Protein AF-T0YAV3-F1 (afdb_monomer)

Solvent-accessible surface area (backbone atoms only — not comparable to full-atom values): 3935 Å² total; per-residue (Å²): 142,86,85,86,88,80,79,56,32,47,29,69,42,59,84,70,73,50,87,55,87,90,59,77,56,56,56,26,75,67,9,51,53,48,23,52,50,51,50,62,74,49,64,87,61,88,74,92,74,87,86,69,59,96,43,55,28,44,68,73,70

Organism: NCBI:txid410659

Nearest PDB structures (foldseek):
  4ij5-assembly1_B  TM=9.816E-01  e=1.305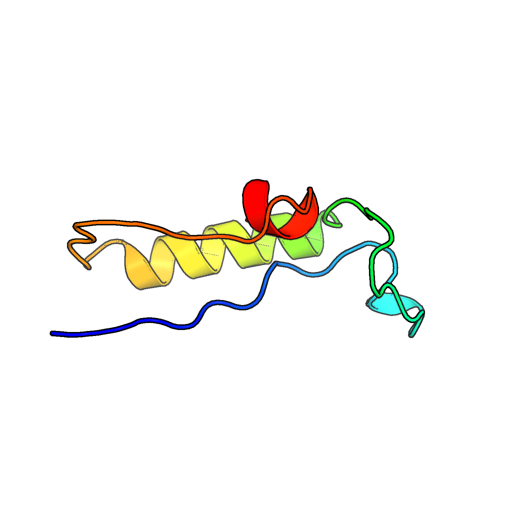E-03  Hydrogenobacter thermophilus TK-6
  4ij6-assembly1_B  TM=9.805E-01  e=2.351E-03  Hydrogenobacter thermophilus TK-6
  4odi-assembly1_C  TM=9.218E-01  e=7.626E-03  Toxoplasma gondii ME49
  4qih-assembly1_B  TM=9.693E-01  e=1.591E-02  Mycobacterium tuberculosis H37Rv
  1e58-assembly1_A  TM=8.748E-01  e=1.102E-02  Escherichia coli K-12

InterPro domains:
  IPR013078 Histidine phosphatase superfamily, clade-1 [PF00300] (3-61)
  IPR013078 Histidine phosphatase superfamily, clade-1 [SM00855] (2-61)
  IPR013078 Histidine phosphatase superfamily, clade-1 [cd07067] (2-61)
  IPR029033 Histidine phosphatase superfamily [G3DSA:3.40.50.1240] (1-61)
  IPR029033 Histidine phosphatase superfamily [SSF53254] (1-61)
  IPR051695 Phosphoglycerate Mutase [PTHR46517] (1-61)

pLDDT: mean 95.05, std 3.77, range [81.0, 98.44]

Foldseek 3Di:
DDDDDDDFFAFPCVVVVDDQVPNATAHDPRRLVVVVVVCVVCVPPDDPDDDFDPHNRGVSD

Structure (mmCIF, N/CA/C/O backbone):
data_AF-T0YAV3-F1
#
_entry.id   AF-T0YAV3-F1
#
loop_
_atom_site.group_PDB
_atom_site.id
_atom_site.type_symbol
_atom_site.label_atom_id
_atom_site.label_alt_id
_atom_site.label_comp_id
_atom_site.label_asym_id
_atom_site.label_entity_id
_atom_site.label_seq_id
_atom_site.pdbx_PDB_ins_code
_atom_site.Cartn_x
_atom_site.Cartn_y
_atom_site.Cartn_z
_atom_site.occupancy
_atom_site.B_iso_or_equiv
_atom_site.auth_seq_id
_atom_site.auth_comp_id
_atom_site.auth_asym_id
_atom_site.auth_atom_id
_atom_site.pdbx_PDB_model_num
ATOM 1 N N . MET A 1 1 ? -18.046 12.025 10.071 1.00 86.06 1 MET A N 1
ATOM 2 C CA . MET A 1 1 ? -17.470 11.087 9.088 1.00 86.06 1 MET A CA 1
ATOM 3 C C . MET A 1 1 ? -16.081 11.589 8.773 1.00 86.06 1 MET A C 1
ATOM 5 O O . MET A 1 1 ? -15.963 12.745 8.391 1.00 86.06 1 MET A O 1
ATOM 9 N N . GLU A 1 2 ? -15.070 10.758 8.982 1.00 95.06 2 GLU A N 1
ATOM 10 C CA . GLU A 1 2 ? -13.672 11.072 8.692 1.00 95.06 2 GLU A CA 1
ATOM 11 C C . GLU A 1 2 ? -13.177 10.123 7.600 1.00 95.06 2 GLU A C 1
ATOM 13 O O . GLU A 1 2 ? -13.596 8.965 7.554 1.00 95.06 2 GLU A O 1
ATOM 18 N N . ILE A 1 3 ? -12.370 10.633 6.670 1.00 96.31 3 ILE A N 1
ATOM 19 C CA . ILE A 1 3 ? -11.894 9.880 5.508 1.00 96.31 3 ILE A CA 1
ATOM 20 C C . ILE A 1 3 ? -10.392 10.089 5.391 1.00 96.31 3 ILE A C 1
ATOM 22 O O . ILE A 1 3 ? -9.922 11.223 5.305 1.00 96.31 3 ILE A O 1
ATOM 26 N N . PHE A 1 4 ? -9.660 8.982 5.322 1.00 97.00 4 PHE A N 1
ATOM 27 C CA . PHE A 1 4 ? -8.215 8.968 5.154 1.00 97.00 4 PHE A CA 1
ATOM 28 C C . PHE A 1 4 ? -7.873 8.543 3.728 1.00 97.00 4 PHE A C 1
ATOM 30 O O . PHE A 1 4 ? -8.359 7.524 3.237 1.00 97.00 4 PHE A O 1
ATOM 37 N N . PHE A 1 5 ? -7.020 9.320 3.061 1.00 97.06 5 PHE A N 1
ATOM 38 C CA . PHE A 1 5 ? -6.508 8.985 1.736 1.00 97.06 5 PHE A CA 1
ATOM 39 C C . PHE A 1 5 ? -5.075 8.481 1.849 1.00 97.06 5 PHE A C 1
ATOM 41 O O . PHE A 1 5 ? -4.168 9.235 2.199 1.00 97.06 5 PHE A O 1
ATOM 48 N N . VAL A 1 6 ? -4.870 7.210 1.505 1.00 96.94 6 VAL A N 1
ATOM 49 C CA . VAL A 1 6 ? -3.551 6.575 1.481 1.00 96.94 6 VAL A CA 1
ATOM 50 C C . VAL A 1 6 ? -3.188 6.245 0.039 1.00 96.94 6 VAL A C 1
ATOM 52 O O . VAL A 1 6 ? -3.956 5.625 -0.696 1.00 96.94 6 VAL A O 1
ATOM 55 N N . ARG A 1 7 ? -1.999 6.672 -0.387 1.00 96.25 7 ARG A N 1
ATOM 56 C CA . ARG A 1 7 ? -1.418 6.234 -1.657 1.00 96.25 7 ARG A CA 1
ATOM 57 C C . ARG A 1 7 ? -0.704 4.902 -1.434 1.00 96.25 7 ARG A C 1
ATOM 59 O O . ARG A 1 7 ? 0.009 4.767 -0.447 1.00 96.25 7 ARG A O 1
ATOM 66 N N . HIS A 1 8 ? -0.845 3.965 -2.374 1.00 96.69 8 HIS A N 1
ATOM 67 C CA . HIS A 1 8 ? -0.112 2.696 -2.328 1.00 96.69 8 HIS A CA 1
ATOM 68 C C . HIS A 1 8 ? 1.404 2.905 -2.174 1.00 96.69 8 HIS A C 1
ATOM 70 O O . HIS A 1 8 ? 1.955 3.900 -2.663 1.00 96.69 8 HIS A O 1
ATOM 76 N N . GLY A 1 9 ? 2.083 1.932 -1.566 1.00 97.25 9 GLY A N 1
ATOM 77 C CA . GLY A 1 9 ? 3.536 1.943 -1.425 1.00 97.25 9 GLY A CA 1
ATOM 78 C C . GLY A 1 9 ? 4.270 2.003 -2.771 1.00 97.25 9 GLY A C 1
ATOM 79 O O . GLY A 1 9 ? 3.728 1.697 -3.839 1.00 97.25 9 GLY A O 1
ATOM 80 N N . ALA A 1 10 ? 5.540 2.399 -2.747 1.00 97.00 10 ALA A N 1
ATOM 81 C CA . ALA A 1 10 ? 6.367 2.446 -3.946 1.00 97.00 10 ALA A CA 1
ATOM 82 C C . ALA A 1 10 ? 6.530 1.059 -4.595 1.00 97.00 10 ALA A C 1
ATOM 84 O O . ALA A 1 10 ? 7.002 0.104 -3.982 1.00 97.00 10 ALA A O 1
ATOM 85 N N . THR A 1 11 ? 6.234 0.968 -5.882 1.00 96.44 11 THR A N 1
ATOM 86 C CA . THR A 1 11 ? 6.499 -0.207 -6.728 1.00 96.44 11 THR A CA 1
ATOM 87 C C . THR A 1 11 ? 7.900 -0.159 -7.340 1.00 96.44 11 THR A C 1
ATOM 89 O O . THR A 1 11 ? 8.546 0.894 -7.368 1.00 96.44 11 THR A O 1
ATOM 92 N N . HIS A 1 12 ? 8.334 -1.264 -7.949 1.00 91.50 12 HIS A N 1
ATOM 93 C CA . HIS A 1 12 ? 9.579 -1.316 -8.730 1.00 91.50 12 HIS A CA 1
ATOM 94 C C . HIS A 1 12 ? 9.643 -0.305 -9.889 1.00 91.50 12 HIS A C 1
ATOM 96 O O . HIS A 1 12 ? 10.728 0.062 -10.333 1.00 91.50 12 HIS A O 1
ATOM 102 N N . TRP A 1 13 ? 8.498 0.162 -10.393 1.00 93.81 13 TRP A N 1
ATOM 103 C CA . TRP A 1 13 ? 8.443 1.112 -11.507 1.00 93.81 13 TRP A CA 1
ATOM 104 C C . TRP A 1 13 ? 8.522 2.573 -11.068 1.00 93.81 13 TRP A C 1
ATOM 106 O O . TRP A 1 13 ? 8.907 3.421 -11.875 1.00 93.81 13 TRP A O 1
ATOM 116 N N . ASN A 1 14 ? 8.210 2.881 -9.803 1.00 88.81 14 ASN A N 1
ATOM 117 C CA . ASN A 1 14 ? 8.256 4.259 -9.314 1.00 88.81 14 ASN A CA 1
ATOM 118 C C . ASN A 1 14 ? 9.681 4.823 -9.324 1.00 88.81 14 ASN A C 1
ATOM 120 O O . ASN A 1 14 ? 9.867 5.958 -9.750 1.00 88.81 14 ASN A O 1
ATOM 124 N N . SER A 1 15 ? 10.681 4.027 -8.934 1.00 81.00 15 SER A N 1
ATOM 125 C CA . SER A 1 15 ? 12.093 4.446 -8.942 1.00 81.00 15 SER A CA 1
ATOM 126 C C . SER A 1 15 ? 12.642 4.687 -10.350 1.00 81.00 15 SER A C 1
ATOM 128 O O . SER A 1 15 ? 13.561 5.477 -10.524 1.00 81.00 15 SER A O 1
ATOM 130 N N . SER A 1 16 ? 12.062 4.034 -11.360 1.00 87.50 16 SER A N 1
ATOM 131 C CA . SER A 1 16 ? 12.468 4.156 -12.765 1.00 87.50 16 SER A CA 1
ATOM 132 C C . SER A 1 16 ? 11.653 5.197 -13.543 1.00 87.50 16 SER A C 1
ATOM 134 O O . SER A 1 16 ? 11.768 5.262 -14.764 1.00 87.50 16 SER A O 1
ATOM 136 N N . GLY A 1 17 ? 10.769 5.954 -12.877 1.00 86.62 17 GLY A N 1
ATOM 137 C CA . GLY A 1 17 ? 9.902 6.948 -13.522 1.00 86.62 17 GLY A CA 1
ATOM 138 C C . GLY A 1 17 ? 8.917 6.365 -14.545 1.00 86.62 17 GLY A C 1
ATOM 139 O O . GLY A 1 17 ? 8.399 7.093 -15.390 1.00 86.62 17 GLY A O 1
ATOM 140 N N . LYS A 1 18 ? 8.656 5.053 -14.499 1.00 91.44 18 LYS A N 1
ATOM 141 C CA . LYS A 1 18 ? 7.786 4.381 -15.468 1.00 91.44 18 LYS A CA 1
ATOM 142 C C . LYS A 1 18 ? 6.317 4.607 -15.128 1.00 91.44 18 LYS A C 1
ATOM 144 O O . LYS A 1 18 ? 5.888 4.444 -13.983 1.00 91.44 18 LYS A O 1
ATOM 149 N N . TRP A 1 19 ? 5.534 4.923 -16.152 1.00 89.38 19 TRP A N 1
ATOM 150 C CA . TRP A 1 19 ? 4.081 5.013 -16.058 1.00 89.38 19 TRP A CA 1
ATOM 151 C C . TRP A 1 19 ? 3.472 3.617 -15.911 1.00 89.38 19 TRP A C 1
ATOM 153 O O . TRP A 1 19 ? 3.750 2.741 -16.721 1.00 89.38 19 TRP A O 1
ATOM 163 N N . GLN A 1 20 ? 2.644 3.405 -14.885 1.00 88.88 20 GLN A N 1
ATOM 164 C CA . GLN A 1 20 ? 2.025 2.098 -14.607 1.00 88.88 20 GLN A CA 1
ATOM 165 C C . GLN A 1 20 ? 0.605 1.979 -15.162 1.00 88.88 20 GLN A C 1
ATOM 167 O O . GLN A 1 20 ? 0.245 0.938 -15.699 1.00 88.88 20 GLN A O 1
ATOM 172 N N . GLY A 1 21 ? -0.212 3.032 -15.036 1.00 86.81 21 GLY A N 1
ATOM 173 C CA . GLY A 1 21 ? -1.619 2.997 -15.440 1.00 86.81 21 GLY A CA 1
ATOM 174 C C . GLY A 1 21 ? -2.361 1.785 -14.859 1.00 86.81 21 GLY A C 1
ATOM 175 O O . GLY A 1 21 ? -2.365 1.557 -13.645 1.00 86.81 21 GLY A O 1
ATOM 176 N N . SER A 1 22 ? -2.970 0.996 -15.745 1.00 89.56 22 SER A N 1
ATOM 177 C CA . SER A 1 22 ? -3.700 -0.232 -15.420 1.00 89.56 22 SER A CA 1
ATOM 178 C C . SER A 1 22 ? -2.816 -1.468 -15.237 1.00 89.56 22 SER A C 1
ATOM 180 O O . SER A 1 22 ? -3.336 -2.498 -14.807 1.00 89.56 22 SER A O 1
ATOM 182 N N . THR A 1 23 ? -1.521 -1.395 -15.543 1.00 92.81 23 THR A N 1
ATOM 183 C CA . THR A 1 23 ? -0.586 -2.510 -15.366 1.00 92.81 23 THR A CA 1
ATOM 184 C C . THR A 1 23 ? -0.384 -2.788 -13.882 1.00 92.81 23 THR A C 1
ATOM 186 O O . THR A 1 23 ? -0.202 -1.864 -13.082 1.00 92.81 23 THR A O 1
ATOM 189 N N . ASP A 1 24 ? -0.434 -4.063 -13.507 1.00 91.75 24 ASP A N 1
ATOM 190 C CA . ASP A 1 24 ? -0.129 -4.496 -12.150 1.00 91.75 24 ASP A CA 1
ATOM 191 C C . ASP A 1 24 ? 1.371 -4.699 -11.981 1.00 91.75 24 ASP A C 1
ATOM 193 O O . ASP A 1 24 ? 1.996 -5.466 -12.705 1.00 91.75 24 ASP A O 1
ATOM 197 N N . ILE A 1 25 ? 1.936 -3.960 -11.030 1.00 93.75 25 ILE A N 1
ATOM 198 C CA . ILE A 1 25 ? 3.335 -4.026 -10.624 1.00 93.75 25 ILE A CA 1
ATOM 199 C C . ILE A 1 25 ? 3.330 -4.131 -9.106 1.00 93.75 25 ILE A C 1
ATOM 201 O O . ILE A 1 25 ? 2.647 -3.349 -8.441 1.00 93.75 25 ILE A O 1
ATOM 205 N N . GLU A 1 26 ? 4.078 -5.091 -8.582 1.00 94.62 26 GLU A N 1
ATOM 206 C CA . GLU A 1 26 ? 4.194 -5.345 -7.147 1.00 94.62 26 GLU A CA 1
ATOM 207 C C . GLU A 1 26 ? 4.905 -4.206 -6.408 1.00 94.62 26 GLU A C 1
ATOM 209 O O . GLU A 1 26 ? 5.664 -3.412 -6.994 1.00 94.62 26 GLU A O 1
ATOM 214 N N . LEU A 1 27 ? 4.682 -4.144 -5.093 1.00 96.94 27 LEU A N 1
ATOM 215 C CA . LEU A 1 27 ? 5.453 -3.264 -4.232 1.00 96.94 27 LEU A CA 1
ATOM 216 C C . LEU A 1 27 ? 6.935 -3.645 -4.264 1.00 96.94 27 LEU A C 1
ATOM 218 O O . LEU A 1 27 ? 7.325 -4.810 -4.243 1.00 96.94 27 LEU A O 1
ATOM 222 N N . SER A 1 28 ? 7.782 -2.621 -4.266 1.00 96.56 28 SER A N 1
ATOM 223 C CA . SER A 1 28 ? 9.194 -2.797 -3.943 1.00 96.56 28 SER A CA 1
ATOM 224 C C . SER A 1 28 ? 9.352 -3.068 -2.446 1.00 96.56 28 SER 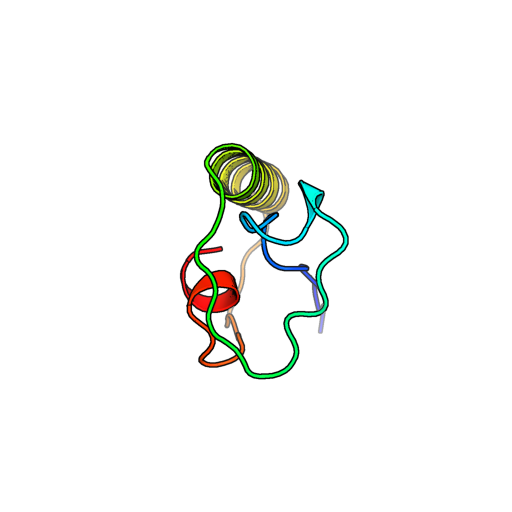A C 1
ATOM 226 O O . SER A 1 28 ? 8.458 -2.758 -1.655 1.00 96.56 28 SER A O 1
ATOM 228 N N . GLN A 1 29 ? 10.524 -3.541 -2.017 1.00 96.94 29 GLN A N 1
ATOM 229 C CA . GLN A 1 29 ? 10.804 -3.693 -0.585 1.00 96.94 29 GLN A CA 1
ATOM 230 C C . GLN A 1 29 ? 10.620 -2.376 0.188 1.00 96.94 29 GLN A C 1
ATOM 232 O O . GLN A 1 29 ? 10.052 -2.361 1.275 1.00 96.94 29 GLN A O 1
ATOM 237 N N . ASN A 1 30 ? 11.034 -1.253 -0.405 1.00 97.25 30 ASN A N 1
ATOM 238 C CA . ASN A 1 30 ? 10.792 0.067 0.168 1.00 97.25 30 ASN A CA 1
ATOM 239 C C . ASN A 1 30 ? 9.291 0.402 0.236 1.00 97.25 30 ASN A C 1
ATOM 241 O O . ASN A 1 30 ? 8.842 0.992 1.210 1.00 97.25 30 ASN A O 1
ATOM 245 N N . GLY A 1 31 ? 8.506 -0.003 -0.765 1.00 97.88 31 GLY A N 1
ATOM 246 C CA . GLY A 1 31 ? 7.052 0.161 -0.753 1.00 97.88 31 GLY A CA 1
ATOM 247 C C . GLY A 1 31 ? 6.369 -0.601 0.376 1.00 97.88 31 GLY A C 1
ATOM 248 O O . GLY A 1 31 ? 5.490 -0.046 1.024 1.00 97.88 31 GLY A O 1
ATOM 249 N N . ARG A 1 32 ? 6.816 -1.827 0.666 1.00 98.31 32 ARG A N 1
ATOM 250 C CA . ARG A 1 32 ? 6.324 -2.595 1.821 1.00 98.31 32 ARG A CA 1
ATOM 251 C C . ARG A 1 32 ? 6.658 -1.902 3.136 1.00 98.31 32 ARG A C 1
ATOM 253 O O . ARG A 1 32 ? 5.793 -1.760 3.988 1.00 98.31 32 ARG A O 1
ATOM 260 N N . ASN A 1 33 ? 7.881 -1.392 3.277 1.00 98.44 33 ASN A N 1
ATOM 261 C CA . ASN A 1 33 ? 8.267 -0.629 4.467 1.00 98.44 33 ASN A CA 1
ATOM 262 C C . ASN A 1 33 ? 7.407 0.640 4.630 1.00 98.44 33 ASN A C 1
ATOM 264 O O . ASN A 1 33 ? 6.990 0.958 5.738 1.00 98.44 33 ASN A O 1
ATOM 268 N N . GLN A 1 34 ? 7.089 1.334 3.532 1.00 98.25 34 GLN A N 1
ATOM 269 C CA . GLN A 1 34 ? 6.171 2.480 3.547 1.00 98.25 34 GLN A CA 1
ATOM 270 C C . GLN A 1 34 ? 4.757 2.088 3.993 1.00 98.25 34 GLN A C 1
ATOM 272 O O . GLN A 1 34 ? 4.155 2.824 4.770 1.00 98.25 34 GLN A O 1
ATOM 277 N N . ALA A 1 35 ? 4.243 0.941 3.536 1.00 98.19 35 ALA A N 1
ATOM 278 C CA . ALA A 1 35 ? 2.949 0.417 3.972 1.00 98.19 35 ALA A CA 1
ATOM 279 C C . ALA A 1 35 ? 2.940 0.131 5.484 1.00 98.19 35 ALA A C 1
ATOM 281 O O . ALA A 1 35 ? 2.038 0.580 6.189 1.00 98.19 35 ALA A O 1
ATOM 282 N N . PHE A 1 36 ? 3.990 -0.509 6.013 1.00 98.44 36 PHE A N 1
ATOM 283 C CA . PHE A 1 36 ? 4.119 -0.747 7.454 1.00 98.44 36 PHE A CA 1
ATOM 284 C C . PHE A 1 36 ? 4.187 0.548 8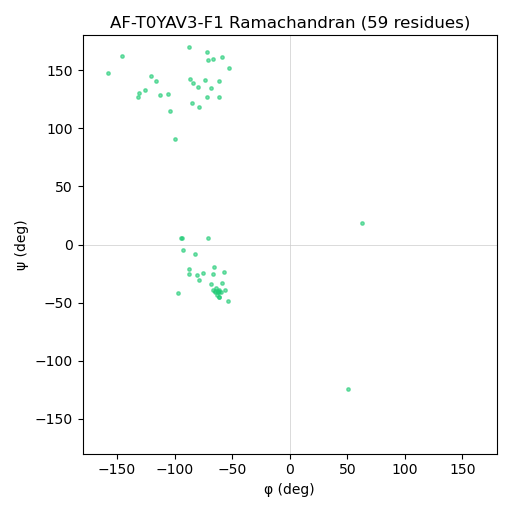.272 1.00 98.44 36 PHE A C 1
ATOM 286 O O . PHE A 1 36 ? 3.542 0.642 9.315 1.00 98.44 36 PHE A O 1
ATOM 293 N N . GLU A 1 37 ? 4.915 1.566 7.808 1.00 98.38 37 GLU A N 1
ATOM 294 C CA . GLU A 1 37 ? 4.941 2.864 8.491 1.00 98.38 37 GLU A CA 1
ATOM 295 C C . GLU A 1 37 ? 3.583 3.571 8.442 1.00 98.38 37 GLU A C 1
ATOM 297 O O . GLU A 1 37 ? 3.162 4.144 9.446 1.00 98.38 37 GLU A O 1
ATOM 302 N N . ALA A 1 38 ? 2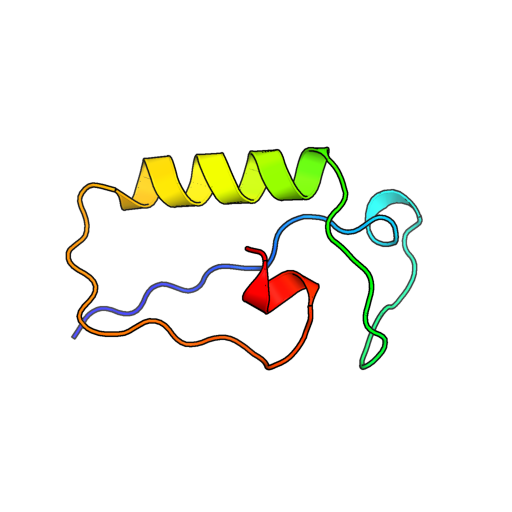.861 3.496 7.320 1.00 97.75 38 ALA A N 1
ATOM 303 C CA . ALA A 1 38 ? 1.503 4.028 7.228 1.00 97.75 38 ALA A CA 1
ATOM 304 C C . ALA A 1 38 ? 0.561 3.322 8.216 1.00 97.75 38 ALA A C 1
ATOM 306 O O . ALA A 1 38 ? -0.152 3.993 8.962 1.00 97.75 38 ALA A O 1
ATOM 307 N N . ALA A 1 39 ? 0.618 1.98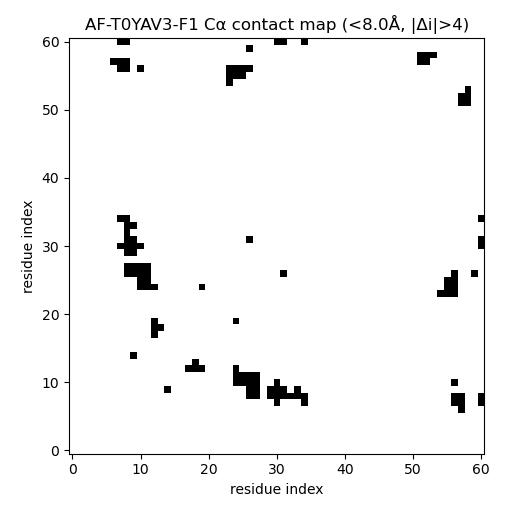9 8.296 1.00 97.12 39 ALA A N 1
ATOM 308 C CA . ALA A 1 39 ? -0.148 1.212 9.267 1.00 97.12 39 ALA A CA 1
ATOM 309 C C . ALA A 1 39 ? 0.201 1.596 10.715 1.00 97.12 39 ALA A C 1
ATOM 311 O O . ALA A 1 39 ? -0.692 1.748 11.545 1.00 97.12 39 ALA A O 1
ATOM 312 N N . ARG A 1 40 ? 1.487 1.819 11.016 1.00 98.12 40 ARG A N 1
ATOM 313 C CA . ARG A 1 40 ? 1.941 2.273 12.339 1.00 98.12 40 ARG A CA 1
ATOM 314 C C . ARG A 1 40 ? 1.425 3.671 12.682 1.00 98.12 40 ARG A C 1
ATOM 316 O O . ARG A 1 40 ? 1.067 3.915 13.827 1.00 98.12 40 ARG A O 1
ATOM 323 N N . LEU A 1 41 ? 1.397 4.595 11.723 1.00 97.38 41 LEU A N 1
ATOM 324 C CA . LEU A 1 41 ? 0.883 5.953 11.940 1.00 97.38 41 LEU A CA 1
ATOM 325 C C . LEU A 1 41 ? -0.631 5.972 12.162 1.00 97.38 41 LEU A C 1
ATOM 327 O O . LEU A 1 41 ? -1.123 6.789 12.933 1.00 97.38 41 LEU A O 1
ATOM 331 N N . LEU A 1 42 ? -1.349 5.066 11.504 1.00 96.75 42 LEU A N 1
ATOM 332 C CA . LEU A 1 42 ? -2.805 4.964 11.569 1.00 96.75 42 LEU A CA 1
ATOM 333 C C . LEU A 1 42 ? -3.289 3.963 12.630 1.00 96.75 42 LEU A C 1
ATOM 335 O O . LEU A 1 42 ? -4.485 3.709 12.728 1.00 96.75 42 LEU A O 1
ATOM 339 N N . SER A 1 43 ? -2.392 3.391 13.441 1.00 96.69 43 SER A N 1
ATOM 340 C CA . SER A 1 43 ? -2.721 2.280 14.345 1.00 96.69 43 SER A CA 1
ATOM 341 C C . SER A 1 43 ? -3.690 2.644 15.469 1.00 96.69 43 SER A C 1
ATOM 343 O O . SER A 1 43 ? -4.268 1.754 16.084 1.00 96.69 43 SER A O 1
ATOM 345 N N . ASN A 1 44 ? -3.824 3.936 15.777 1.00 97.06 44 ASN A N 1
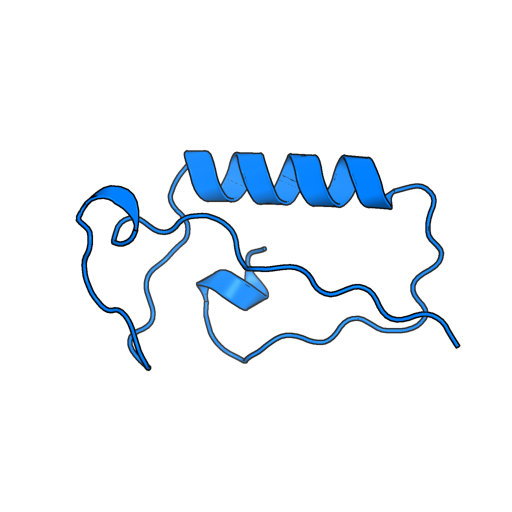ATOM 346 C CA . ASN A 1 44 ? -4.720 4.434 16.822 1.00 97.06 44 ASN A CA 1
ATOM 347 C C . ASN A 1 44 ? -6.104 4.822 16.281 1.00 97.06 44 ASN A C 1
ATOM 349 O O . ASN A 1 44 ? -6.985 5.165 17.068 1.00 97.06 44 ASN A O 1
ATOM 353 N N . GLU A 1 45 ? -6.298 4.763 14.962 1.00 96.62 45 GLU A N 1
ATOM 354 C CA . GLU A 1 45 ? -7.566 5.085 14.321 1.00 96.62 45 GLU A CA 1
ATOM 355 C C . GLU A 1 45 ? -8.486 3.860 14.268 1.00 96.62 45 GLU A C 1
ATOM 357 O O . GLU A 1 45 ? -8.056 2.732 14.020 1.00 96.62 45 GLU A O 1
ATOM 362 N N . ASN A 1 46 ? -9.787 4.082 14.460 1.00 95.94 46 ASN A N 1
ATOM 363 C CA . ASN A 1 46 ? -10.797 3.026 14.389 1.00 95.94 46 ASN A CA 1
ATOM 364 C C . ASN A 1 46 ? -11.497 3.039 13.026 1.00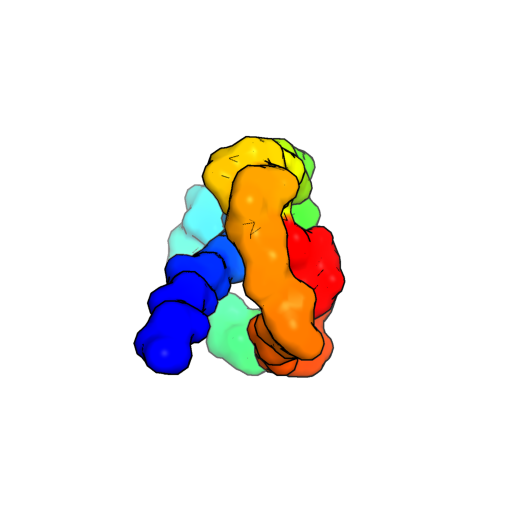 95.94 46 ASN A C 1
ATOM 366 O O . ASN A 1 46 ? -12.524 3.696 12.839 1.00 95.94 46 ASN A O 1
ATOM 370 N N . PHE A 1 47 ? -10.964 2.279 12.070 1.00 96.38 47 PHE A N 1
ATOM 371 C CA . PHE A 1 47 ? -11.560 2.161 10.740 1.00 96.38 47 PHE A CA 1
ATOM 372 C C . PHE A 1 47 ? -12.756 1.210 10.737 1.00 96.38 47 PHE A C 1
ATOM 374 O O . PHE A 1 47 ? -12.624 0.013 10.974 1.00 96.38 47 PHE A O 1
ATOM 381 N N . SER A 1 48 ? -13.934 1.731 10.397 1.00 97.62 48 SER A N 1
ATOM 382 C CA . SER A 1 48 ? -15.124 0.898 10.173 1.00 97.62 48 SER A CA 1
ATOM 383 C C . SER A 1 48 ? -15.078 0.156 8.834 1.00 97.62 48 SER A C 1
ATOM 385 O O . SER A 1 48 ? -15.749 -0.857 8.666 1.00 97.62 48 SER A O 1
ATOM 387 N N . VAL A 1 49 ? -14.325 0.682 7.862 1.00 97.25 49 VAL A N 1
ATOM 388 C CA . VAL A 1 49 ? -14.193 0.110 6.520 1.00 97.25 49 VAL A CA 1
ATOM 389 C C . VAL A 1 49 ? -12.901 0.587 5.858 1.00 97.25 49 VAL A C 1
ATOM 391 O O . VAL A 1 49 ? -12.466 1.716 6.080 1.00 97.25 49 VAL A O 1
ATOM 394 N N . ILE A 1 50 ? -12.314 -0.272 5.025 1.00 97.25 50 ILE A N 1
ATOM 395 C CA . ILE A 1 50 ? -11.147 0.029 4.193 1.00 97.25 50 ILE A CA 1
ATOM 396 C C . ILE A 1 50 ? -11.509 -0.307 2.747 1.00 97.25 50 ILE A C 1
ATOM 398 O O . ILE A 1 50 ? -12.053 -1.375 2.470 1.00 97.25 50 ILE A O 1
ATOM 402 N N . TYR A 1 51 ? -11.205 0.610 1.831 1.00 97.94 51 TYR A N 1
ATOM 403 C CA . TYR A 1 51 ? -11.404 0.426 0.398 1.00 97.94 51 TYR A CA 1
ATOM 404 C C . TYR A 1 51 ? -10.074 0.551 -0.331 1.00 97.94 51 TYR A C 1
ATOM 406 O O . TYR A 1 51 ? -9.242 1.393 0.005 1.00 97.94 51 TYR A O 1
ATOM 414 N N . SER A 1 52 ? -9.909 -0.236 -1.386 1.00 97.56 52 SER A N 1
ATOM 415 C CA . SER A 1 52 ? -8.765 -0.154 -2.282 1.00 97.56 52 SER A CA 1
ATOM 416 C C . SER A 1 52 ? -9.195 -0.482 -3.711 1.00 97.56 52 SER A C 1
ATOM 418 O O . SER A 1 52 ? -10.265 -1.041 -3.962 1.00 97.56 52 SER A O 1
ATOM 420 N N . SER A 1 53 ? -8.366 -0.097 -4.681 1.00 95.19 53 SER A N 1
ATOM 421 C CA . SER A 1 53 ? -8.533 -0.593 -6.047 1.00 95.19 53 SER A CA 1
ATOM 422 C C . SER A 1 53 ? -8.146 -2.080 -6.107 1.00 95.19 53 SER A C 1
ATOM 424 O O . SER A 1 53 ? -7.330 -2.518 -5.295 1.00 95.19 53 SER A O 1
ATOM 426 N N . PRO A 1 54 ? -8.608 -2.854 -7.103 1.00 95.12 54 PRO A N 1
ATOM 427 C CA . PRO A 1 54 ? -8.259 -4.274 -7.208 1.00 95.12 54 PRO A CA 1
ATOM 428 C C . PRO A 1 54 ? -6.793 -4.525 -7.621 1.00 95.12 54 PRO A C 1
ATOM 430 O O . PRO A 1 54 ? -6.422 -5.659 -7.904 1.00 95.12 54 PRO A O 1
ATOM 433 N N . LYS A 1 55 ? -5.960 -3.480 -7.724 1.00 95.19 55 LYS A N 1
ATOM 434 C CA . LYS A 1 55 ? -4.562 -3.580 -8.155 1.00 95.19 55 LYS A CA 1
ATOM 435 C C . LYS A 1 55 ? -3.691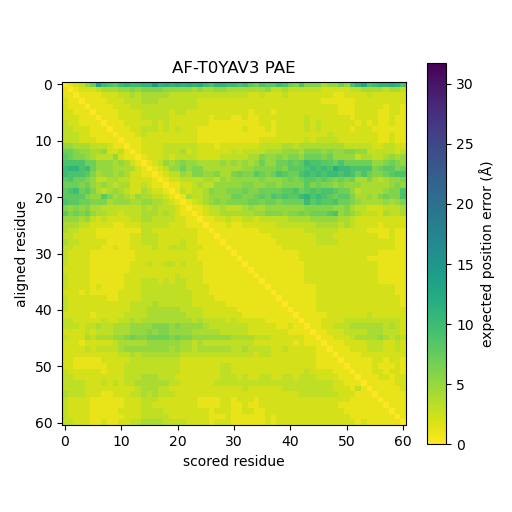 -4.189 -7.064 1.00 95.19 55 LYS A C 1
ATOM 437 O O . LYS A 1 55 ? -3.837 -3.841 -5.895 1.00 95.19 55 LYS A O 1
ATOM 442 N N . ALA A 1 56 ? -2.729 -5.022 -7.455 1.00 94.31 56 ALA A N 1
ATOM 443 C CA . ALA A 1 56 ? -1.860 -5.753 -6.531 1.00 94.31 56 ALA A CA 1
ATOM 444 C C . ALA A 1 56 ? -1.185 -4.805 -5.528 1.00 94.31 56 ALA A C 1
ATOM 446 O O . ALA A 1 56 ? -1.321 -4.975 -4.324 1.00 94.31 56 ALA A O 1
ATOM 447 N N . ARG A 1 57 ? -0.591 -3.710 -6.018 1.00 95.94 57 ARG A N 1
ATOM 448 C CA . ARG A 1 57 ? 0.043 -2.678 -5.179 1.00 95.94 57 ARG A CA 1
ATOM 449 C C . ARG A 1 57 ? -0.883 -2.010 -4.159 1.00 95.94 57 ARG A C 1
ATOM 451 O O . ARG A 1 57 ? -0.399 -1.613 -3.109 1.00 95.94 57 ARG A O 1
ATOM 458 N N . THR A 1 58 ? -2.177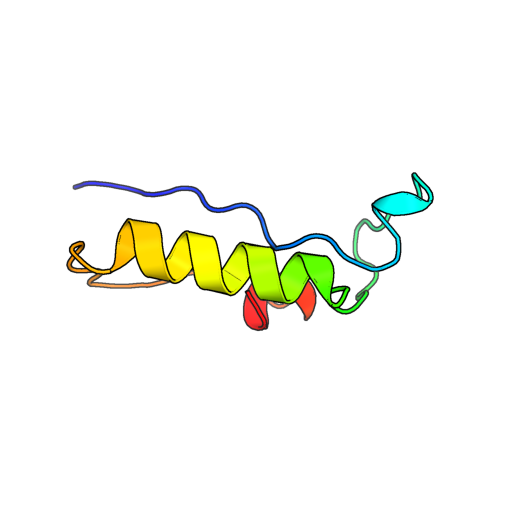 -1.838 -4.458 1.00 97.00 58 THR A N 1
ATOM 459 C CA . THR A 1 58 ? -3.140 -1.233 -3.514 1.00 97.00 58 THR A CA 1
ATOM 460 C C . THR A 1 58 ? -3.766 -2.256 -2.579 1.00 97.00 58 THR A C 1
ATOM 462 O O . THR A 1 58 ? -4.214 -1.864 -1.516 1.00 97.00 58 THR A O 1
ATOM 465 N N . MET A 1 59 ? -3.832 -3.530 -2.975 1.00 97.00 59 MET A N 1
ATOM 466 C CA . MET A 1 59 ? -4.290 -4.625 -2.112 1.00 97.00 59 MET A CA 1
ATOM 467 C C . MET A 1 59 ? -3.201 -5.080 -1.131 1.00 97.00 59 MET A C 1
ATOM 469 O O . MET A 1 59 ? -3.520 -5.562 -0.054 1.00 97.00 59 MET A O 1
ATOM 473 N N . GLU A 1 60 ? -1.929 -4.967 -1.526 1.00 97.25 60 GLU A N 1
ATOM 474 C CA . GLU A 1 60 ? -0.762 -5.321 -0.706 1.00 97.25 60 GLU A CA 1
ATOM 475 C C . GLU A 1 60 ? -0.381 -4.222 0.304 1.00 97.25 60 GLU A C 1
ATOM 477 O O . GLU A 1 60 ? 0.247 -4.532 1.313 1.00 97.25 60 GLU A O 1
ATOM 482 N N . THR A 1 61 ? -0.720 -2.955 0.017 1.00 97.50 61 THR A N 1
ATOM 483 C CA . THR A 1 61 ? -0.488 -1.814 0.929 1.00 97.50 61 THR A CA 1
ATOM 484 C C . THR A 1 61 ? -1.499 -1.828 2.063 1.00 97.50 61 THR A C 1
ATOM 486 O O . THR A 1 61 ? -1.066 -1.622 3.216 1.00 97.50 61 THR A O 1
#

Secondary structure (DSSP, 8-state):
------PPPPBTTTTTT---TT---PBPHHHHHHHHHHHHHTTTS--S-----SSHHHHH-

Radius of gyration: 12.46 Å; Cα contacts (8 Å, |Δi|>4): 58; chains: 1; bounding box: 30×17×33 Å

Sequence (61 aa):
MEIFFVRHGATHWNSSGKWQGSTDIELSQNGRNQAFEAARLLSNENFSVIYSSPKARTMET

Mean predicted aligned error: 2.78 Å